Protein AF-A0A3D4Z1M9-F1 (afdb_monomer)

Solvent-accessible surface area (backbone atoms only — not comparable to full-atom values): 3843 Å² total; per-residue (Å²): 135,82,53,71,76,49,62,79,65,62,54,74,91,31,59,38,64,95,80,35,30,34,56,43,72,46,84,89,79,40,76,44,78,41,82,47,54,72,68,58,47,51,53,52,50,49,36,61,71,67,46,46,58,70,66,52,65,79,68,81,124

pLDDT: mean 89.59, std 10.78, range [42.59, 96.94]

Nearest PDB structures (foldseek):
  1a0p-assembly1_A  TM=9.725E-01  e=8.305E-05  Escherichia coli
  5dcf-assembly1_A  TM=9.758E-01  e=6.667E-04  Escherichia coli CFT073
  5hxy-assembly6_F  TM=9.317E-01  e=4.018E-02  Thermoplasma acidophilum DSM 1728
  5hxy-assembly2_B  TM=9.233E-01  e=6.013E-02  Thermoplasma acidophilum DSM 1728
  6nkl-assembly1_C  TM=4.915E-01  e=4.145E+00  Haemophilus influenzae

Mean predicted aligned error: 4.64 Å

Secondary structure (DSSP, 8-state):
---HHHHTT--GGGEETTTTEEEEE-TTS-EEEEE--HHHHHHHHHIIIIIHHHHHGGG--

Foldseek 3Di:
DDDPVFVVPADPVQDPLVVQWGWTQDPPRDIDTGRHDPVRSVVVVCCVPPPVCVVCVVVPD

Structure (mmCIF, N/CA/C/O backbone):
data_AF-A0A3D4Z1M9-F1
#
_entry.id   AF-A0A3D4Z1M9-F1
#
loop_
_atom_site.group_PDB
_atom_site.id
_atom_site.type_symbol
_atom_site.label_atom_id
_atom_site.label_alt_id
_atom_site.label_comp_id
_atom_site.label_asym_id
_atom_site.label_entity_id
_atom_site.label_seq_id
_atom_site.pdbx_PDB_ins_code
_atom_site.Cartn_x
_atom_site.Cartn_y
_atom_site.Cartn_z
_atom_site.occupancy
_atom_site.B_iso_or_equiv
_atom_site.auth_seq_id
_atom_site.auth_comp_id
_atom_site.auth_asym_id
_atom_site.auth_atom_id
_atom_site.pdbx_PDB_model_num
ATOM 1 N N . GLY A 1 1 ? 9.289 5.161 -7.156 1.00 80.19 1 GLY A N 1
ATOM 2 C CA . GLY A 1 1 ? 8.974 5.340 -5.725 1.00 80.19 1 GLY A CA 1
ATOM 3 C C . GLY A 1 1 ? 7.843 6.335 -5.568 1.00 80.19 1 GLY A C 1
ATOM 4 O O . GLY A 1 1 ? 7.747 7.241 -6.390 1.00 80.19 1 GLY A O 1
ATOM 5 N N . LEU A 1 2 ? 6.976 6.138 -4.572 1.00 87.44 2 LEU A N 1
ATOM 6 C CA . LEU A 1 2 ? 5.873 7.053 -4.255 1.00 87.44 2 LEU A CA 1
ATOM 7 C C . LEU A 1 2 ? 6.397 8.260 -3.469 1.00 87.44 2 LEU A C 1
ATOM 9 O O . LEU A 1 2 ? 7.346 8.140 -2.697 1.00 87.44 2 LEU A O 1
ATOM 13 N N . ARG A 1 3 ? 5.760 9.418 -3.640 1.00 89.81 3 ARG A N 1
ATOM 14 C CA . ARG A 1 3 ? 5.933 10.566 -2.747 1.00 89.81 3 ARG A CA 1
ATOM 15 C C . ARG A 1 3 ? 5.156 10.307 -1.460 1.00 89.81 3 ARG A C 1
ATOM 17 O O . ARG A 1 3 ? 4.096 9.688 -1.492 1.00 89.81 3 ARG A O 1
ATOM 24 N N . VAL A 1 4 ? 5.630 10.846 -0.339 1.00 91.19 4 VAL A N 1
ATOM 25 C CA . VAL A 1 4 ? 4.955 10.696 0.965 1.00 91.19 4 VAL A CA 1
ATOM 26 C C . VAL A 1 4 ? 3.500 11.166 0.896 1.00 91.19 4 VAL A C 1
ATOM 28 O O . VAL A 1 4 ? 2.608 10.469 1.362 1.00 91.19 4 VAL A O 1
ATOM 31 N N . SER A 1 5 ? 3.245 12.297 0.231 1.00 89.38 5 SER A N 1
ATOM 32 C CA . SER A 1 5 ? 1.893 12.837 0.052 1.00 89.38 5 SER A CA 1
ATOM 33 C C . SER A 1 5 ? 0.968 11.921 -0.756 1.00 89.38 5 SER A C 1
ATOM 35 O O . SER A 1 5 ? -0.239 11.964 -0.575 1.00 89.38 5 SER A O 1
ATOM 37 N N . GLU A 1 6 ? 1.511 11.116 -1.668 1.00 91.12 6 GLU A N 1
ATOM 38 C CA . GLU A 1 6 ? 0.730 10.151 -2.448 1.00 91.12 6 GLU A CA 1
ATOM 39 C C . GLU A 1 6 ? 0.428 8.912 -1.598 1.00 91.12 6 GLU A C 1
ATOM 41 O O . GLU A 1 6 ? -0.700 8.437 -1.583 1.00 91.12 6 GLU A O 1
ATOM 46 N N . LEU A 1 7 ? 1.417 8.435 -0.833 1.00 91.56 7 LEU A N 1
ATOM 47 C CA . LEU A 1 7 ? 1.292 7.272 0.047 1.00 91.56 7 LEU A CA 1
ATOM 48 C C . LEU A 1 7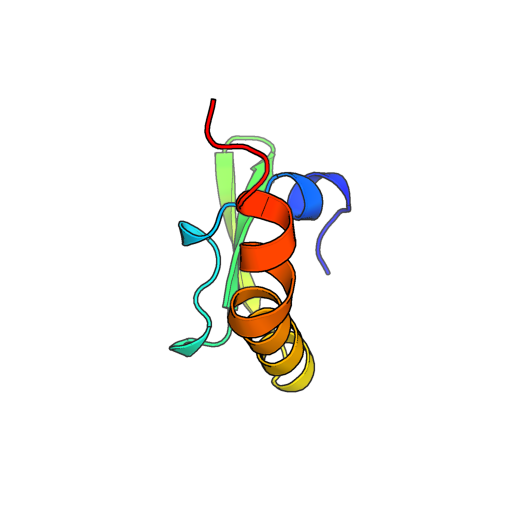 ? 0.215 7.463 1.126 1.00 91.56 7 LEU A C 1
ATOM 50 O O . LEU A 1 7 ? -0.596 6.569 1.341 1.00 91.56 7 LEU A O 1
ATOM 54 N N . VAL A 1 8 ? 0.189 8.623 1.792 1.00 91.81 8 VAL A N 1
ATOM 55 C CA . VAL A 1 8 ? -0.770 8.893 2.885 1.00 91.81 8 VAL A CA 1
ATOM 56 C C . VAL A 1 8 ? -2.215 9.063 2.409 1.00 91.81 8 VAL A C 1
ATOM 58 O O . VAL A 1 8 ? -3.128 8.990 3.225 1.00 91.81 8 VAL A O 1
ATOM 61 N N . ASN A 1 9 ? -2.423 9.287 1.108 1.00 90.31 9 ASN A N 1
ATOM 62 C CA . ASN A 1 9 ? -3.740 9.490 0.501 1.00 90.31 9 ASN A CA 1
ATOM 63 C C . ASN A 1 9 ? -4.244 8.266 -0.284 1.00 90.31 9 ASN A C 1
ATOM 65 O O . ASN A 1 9 ? -5.306 8.346 -0.896 1.00 90.31 9 ASN A O 1
ATOM 69 N N . LEU A 1 10 ? -3.509 7.148 -0.282 1.00 92.38 10 LEU A N 1
ATOM 70 C CA . LEU A 1 10 ? -3.932 5.920 -0.959 1.00 92.38 10 LEU A CA 1
ATOM 71 C C . LEU A 1 10 ? -5.225 5.357 -0.360 1.00 92.38 10 LEU A C 1
ATOM 73 O O . LEU A 1 10 ? -5.349 5.170 0.854 1.00 92.38 10 LEU A O 1
ATOM 77 N N . ALA A 1 11 ? -6.159 5.005 -1.236 1.00 92.88 11 ALA A N 1
ATOM 78 C CA . ALA A 1 11 ? -7.345 4.237 -0.905 1.00 92.88 11 ALA A CA 1
ATOM 79 C C . ALA A 1 11 ? -7.107 2.735 -1.127 1.00 92.88 11 ALA A C 1
ATOM 81 O O . ALA A 1 11 ? -6.236 2.319 -1.887 1.00 92.88 11 ALA A O 1
ATOM 82 N N . LEU A 1 12 ? -7.933 1.884 -0.507 1.00 93.00 12 LEU A N 1
ATOM 83 C CA . LEU A 1 12 ? -7.846 0.433 -0.732 1.00 93.00 12 LEU A CA 1
ATOM 84 C C . LEU A 1 12 ? -8.063 0.046 -2.198 1.00 93.00 12 LEU A C 1
ATOM 86 O O . LEU A 1 12 ? -7.413 -0.871 -2.682 1.00 93.00 12 LEU A O 1
ATOM 90 N N . GLY A 1 13 ? -8.949 0.757 -2.902 1.00 94.12 13 GLY A N 1
ATOM 91 C CA . GLY A 1 13 ? -9.219 0.524 -4.323 1.00 94.12 13 GLY A CA 1
ATOM 92 C C . GLY A 1 13 ? -8.068 0.920 -5.253 1.00 94.12 13 GLY A C 1
ATOM 93 O O . GLY A 1 13 ? -8.156 0.696 -6.456 1.00 94.12 13 GLY A O 1
ATOM 94 N N . ASP A 1 14 ? -7.001 1.515 -4.719 1.00 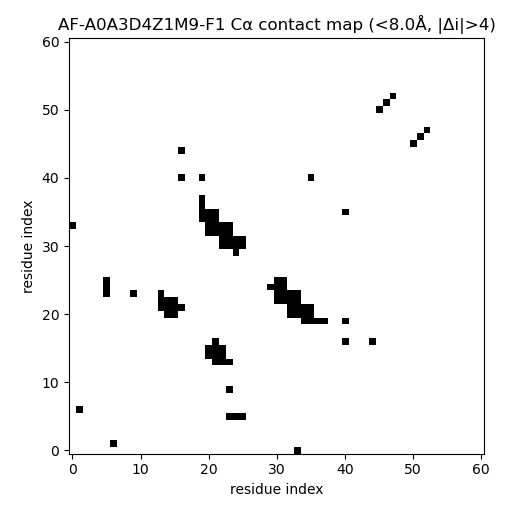94.81 14 ASP A N 1
ATOM 95 C CA . ASP A 1 14 ? -5.780 1.809 -5.465 1.00 94.81 14 ASP A CA 1
ATOM 96 C C . ASP A 1 14 ? -4.770 0.645 -5.404 1.00 94.81 14 ASP A C 1
ATOM 98 O O . ASP A 1 14 ? -3.787 0.632 -6.149 1.00 94.81 14 ASP A O 1
ATOM 102 N N . LEU A 1 15 ? -4.989 -0.334 -4.517 1.00 95.56 15 LEU A N 1
ATOM 103 C CA . LEU A 1 15 ? -4.104 -1.476 -4.303 1.00 95.56 15 LEU A CA 1
ATOM 104 C C . LEU A 1 15 ? -4.541 -2.654 -5.182 1.00 95.56 15 LEU A C 1
ATOM 106 O O . LEU A 1 15 ? -5.514 -3.341 -4.879 1.00 95.56 15 LEU A O 1
ATOM 110 N N . HIS A 1 16 ? -3.793 -2.929 -6.248 1.00 95.38 16 HIS A N 1
ATOM 111 C CA . HIS A 1 16 ? -4.045 -4.057 -7.143 1.00 95.38 16 HIS A CA 1
ATOM 112 C C . HIS A 1 16 ? -3.029 -5.172 -6.882 1.00 95.38 16 HIS A C 1
ATOM 114 O O . HIS A 1 16 ? -2.115 -5.407 -7.675 1.00 95.38 16 HIS A O 1
ATOM 120 N N . LEU A 1 17 ? -3.173 -5.831 -5.728 1.00 93.88 17 LEU A N 1
ATOM 121 C CA . LEU A 1 17 ? -2.175 -6.770 -5.206 1.00 93.88 17 LEU A CA 1
ATOM 122 C C . LEU A 1 17 ? -1.977 -7.992 -6.110 1.00 93.88 17 LEU A C 1
ATOM 124 O O . LEU A 1 17 ? -0.834 -8.339 -6.399 1.00 93.88 17 LEU A O 1
ATOM 128 N N . ASP A 1 18 ? -3.065 -8.559 -6.638 1.00 93.38 18 ASP A N 1
ATOM 129 C CA . ASP A 1 18 ? -3.018 -9.714 -7.548 1.00 93.38 18 ASP A CA 1
ATOM 130 C C . ASP A 1 18 ? -2.296 -9.393 -8.863 1.00 93.38 18 ASP A C 1
ATOM 132 O O . ASP A 1 18 ? -1.614 -10.236 -9.441 1.00 93.38 18 ASP A O 1
ATOM 136 N N . MET A 1 19 ? -2.416 -8.144 -9.325 1.00 95.50 19 MET A N 1
ATOM 137 C CA . MET A 1 19 ? -1.742 -7.655 -10.531 1.00 95.50 19 MET A CA 1
ATOM 138 C C . MET A 1 19 ? -0.350 -7.071 -10.243 1.00 95.50 19 MET A C 1
ATOM 140 O O . MET A 1 19 ? 0.371 -6.697 -11.167 1.00 95.50 19 MET A O 1
ATOM 144 N N . GLY A 1 20 ? 0.042 -6.977 -8.971 1.00 95.75 20 GLY A N 1
ATOM 145 C CA . GLY A 1 20 ? 1.362 -6.527 -8.545 1.00 95.75 20 GLY A CA 1
ATOM 146 C C . GLY A 1 20 ? 1.645 -5.038 -8.748 1.00 95.75 20 GLY A C 1
ATOM 147 O O . GLY A 1 20 ? 2.803 -4.657 -8.942 1.00 95.75 20 GLY A O 1
ATOM 148 N N . PHE A 1 21 ? 0.630 -4.170 -8.700 1.00 95.62 21 PHE A N 1
ATOM 149 C CA . PHE A 1 21 ? 0.833 -2.723 -8.807 1.00 95.62 21 PHE A CA 1
ATOM 150 C C . PHE A 1 21 ? -0.073 -1.905 -7.882 1.00 95.62 21 PHE A C 1
ATOM 152 O O . PHE A 1 21 ? -1.095 -2.370 -7.384 1.00 95.62 21 PHE A O 1
ATOM 159 N N . VAL A 1 22 ? 0.307 -0.645 -7.677 1.00 95.44 22 VAL A N 1
ATOM 160 C CA . VAL A 1 22 ? -0.493 0.362 -6.972 1.00 95.44 22 VAL A CA 1
ATOM 161 C C . VAL A 1 22 ? -0.803 1.508 -7.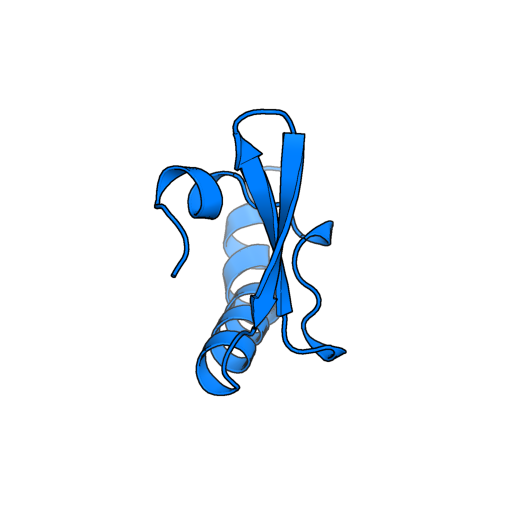928 1.00 95.44 22 VAL A C 1
ATOM 163 O O . VAL A 1 22 ? 0.100 2.031 -8.587 1.00 95.44 22 VAL A O 1
ATOM 166 N N . ARG A 1 23 ? -2.073 1.903 -8.019 1.00 94.44 23 ARG A N 1
ATOM 167 C CA . ARG A 1 23 ? -2.505 3.083 -8.773 1.00 94.44 23 ARG A CA 1
ATOM 168 C C . ARG A 1 23 ? -2.250 4.332 -7.933 1.00 94.44 23 ARG A C 1
ATOM 170 O O . ARG A 1 23 ? -2.529 4.360 -6.744 1.00 94.44 23 ARG A O 1
ATOM 177 N N . VAL A 1 24 ? -1.675 5.369 -8.530 1.00 93.69 24 VAL A N 1
ATOM 178 C CA . VAL A 1 24 ? -1.350 6.615 -7.823 1.00 93.69 24 VAL A CA 1
ATOM 179 C C . VAL A 1 24 ? -1.895 7.802 -8.599 1.00 93.69 24 VAL A C 1
ATOM 181 O O . VAL A 1 24 ? -1.628 7.935 -9.795 1.00 93.69 24 VAL A O 1
ATOM 184 N N . LEU A 1 25 ? -2.606 8.683 -7.896 1.00 88.62 25 LEU A N 1
ATOM 185 C CA . LEU A 1 25 ? -3.092 9.958 -8.414 1.00 88.62 25 LEU A CA 1
ATOM 186 C C . LEU A 1 25 ? -2.022 11.041 -8.223 1.00 88.62 25 LEU A C 1
ATOM 188 O O . LEU A 1 25 ? -1.671 11.408 -7.103 1.00 88.62 25 LEU A O 1
ATOM 192 N N . GLY A 1 26 ? -1.479 11.535 -9.332 1.00 83.00 26 GLY A N 1
ATOM 193 C CA . GLY A 1 26 ? -0.506 12.621 -9.373 1.00 83.00 26 GLY A CA 1
ATOM 194 C C . GLY A 1 26 ? -1.138 13.999 -9.601 1.00 83.00 26 GLY A C 1
ATOM 195 O O . GLY A 1 26 ? -2.356 14.178 -9.645 1.00 83.00 26 GLY A O 1
ATOM 196 N N . LYS A 1 27 ? -0.281 15.009 -9.796 1.00 80.69 27 LYS A N 1
ATOM 197 C CA . LYS A 1 27 ? -0.712 16.386 -10.088 1.00 80.69 27 LYS A CA 1
ATOM 198 C C . LYS A 1 27 ? -1.529 16.442 -11.386 1.00 80.69 27 LYS A C 1
ATOM 200 O O . LYS A 1 27 ? -1.125 15.879 -12.401 1.00 80.69 27 LYS A O 1
ATOM 205 N N . GLY A 1 28 ? -2.641 17.179 -11.354 1.00 84.12 28 GLY A N 1
ATOM 206 C CA . GLY A 1 28 ? -3.535 17.344 -12.505 1.00 84.12 28 GLY A CA 1
ATOM 207 C C . GLY A 1 28 ? -4.404 16.118 -12.789 1.00 84.12 28 GLY A C 1
ATOM 208 O O . GLY A 1 28 ? -4.714 15.875 -13.948 1.00 84.12 28 GLY A O 1
ATOM 209 N N . ALA A 1 29 ? -4.732 15.334 -11.753 1.00 79.94 29 ALA A N 1
ATOM 210 C CA . ALA A 1 29 ? -5.534 14.109 -11.846 1.00 79.94 29 ALA A CA 1
ATOM 211 C C . ALA A 1 29 ? -4.950 13.042 -12.791 1.00 79.94 29 ALA A C 1
ATOM 213 O O . ALA A 1 29 ? -5.666 12.186 -13.301 1.00 79.94 29 ALA A O 1
ATOM 214 N N . LYS A 1 30 ? -3.633 13.080 -13.027 1.00 87.31 30 LYS A N 1
ATOM 215 C CA . LYS A 1 30 ? -2.953 12.070 -13.837 1.00 87.31 30 LYS A CA 1
ATOM 216 C C . LYS A 1 30 ? -2.748 10.802 -13.028 1.00 87.31 30 LYS A C 1
ATOM 218 O O . LYS A 1 30 ? -2.143 10.845 -11.958 1.00 87.31 30 LYS A O 1
ATOM 223 N N . GLU A 1 31 ? -3.188 9.682 -13.575 1.00 91.00 31 GLU A N 1
ATOM 224 C CA . GLU A 1 31 ? -2.961 8.369 -12.987 1.00 91.00 31 GLU A CA 1
ATOM 225 C C . GLU A 1 31 ? -1.634 7.775 -13.459 1.00 91.00 31 GLU A C 1
ATOM 227 O O . GLU A 1 31 ? -1.204 7.967 -14.599 1.00 91.00 31 GLU A O 1
ATOM 232 N N . ARG A 1 32 ? -0.980 7.025 -12.573 1.00 92.75 32 ARG A N 1
ATOM 233 C CA . ARG A 1 32 ? 0.140 6.152 -12.929 1.00 92.75 32 ARG A CA 1
ATOM 234 C C . ARG A 1 32 ? 0.034 4.829 -12.191 1.00 92.75 32 ARG A C 1
ATOM 236 O O . ARG A 1 32 ? -0.421 4.791 -11.048 1.00 92.75 32 ARG A O 1
ATOM 243 N N . LEU A 1 33 ? 0.527 3.770 -12.819 1.00 94.19 33 LEU A N 1
ATOM 244 C CA . LEU A 1 33 ? 0.670 2.463 -12.191 1.00 94.19 33 LEU A CA 1
ATOM 245 C C . LEU A 1 33 ? 2.101 2.319 -11.682 1.00 94.19 33 LEU A C 1
ATOM 247 O O . LEU A 1 33 ? 3.056 2.542 -12.427 1.00 94.19 33 LEU A O 1
ATOM 251 N N . VAL A 1 34 ? 2.253 1.981 -10.407 1.00 94.06 34 VAL A N 1
ATOM 252 C CA . VAL A 1 34 ? 3.553 1.735 -9.787 1.00 94.06 34 VAL A CA 1
ATOM 253 C C . VAL A 1 34 ? 3.709 0.232 -9.563 1.00 94.06 34 VAL A C 1
ATOM 255 O O . VAL A 1 34 ? 3.045 -0.311 -8.674 1.00 94.06 34 VAL A O 1
ATOM 258 N N . PRO A 1 35 ? 4.583 -0.450 -10.327 1.00 95.44 35 PRO A N 1
ATOM 259 C CA . PRO A 1 35 ? 4.916 -1.844 -10.072 1.00 95.44 35 PRO A CA 1
ATOM 260 C C . PRO A 1 35 ? 5.424 -2.012 -8.643 1.00 95.44 35 PRO A C 1
ATOM 262 O O . PRO A 1 35 ? 6.269 -1.245 -8.175 1.00 95.44 35 PRO A O 1
ATOM 265 N N . THR A 1 36 ? 4.887 -3.003 -7.947 1.00 95.06 36 THR A N 1
ATOM 266 C CA . THR A 1 36 ? 5.156 -3.235 -6.531 1.00 95.06 36 THR A CA 1
ATOM 267 C C . THR A 1 36 ? 5.794 -4.604 -6.365 1.00 95.06 36 THR A C 1
ATOM 269 O O . THR A 1 36 ? 5.271 -5.619 -6.816 1.00 95.06 36 THR A O 1
ATOM 272 N N . GLY A 1 37 ? 6.975 -4.631 -5.750 1.00 95.06 37 GLY A N 1
ATOM 273 C CA . GLY A 1 37 ? 7.730 -5.868 -5.573 1.00 95.06 37 GLY A CA 1
ATOM 274 C C . GLY A 1 37 ? 7.038 -6.841 -4.618 1.00 95.06 37 GLY A C 1
ATOM 275 O O . GLY A 1 37 ? 6.336 -6.430 -3.696 1.00 95.06 37 GLY A O 1
ATOM 276 N N . ARG A 1 38 ? 7.314 -8.139 -4.789 1.00 94.94 38 ARG A N 1
ATOM 277 C CA . ARG A 1 38 ? 6.714 -9.237 -4.005 1.00 94.94 38 ARG A CA 1
ATOM 278 C C . ARG A 1 38 ? 6.772 -9.030 -2.487 1.00 94.94 38 ARG A C 1
ATOM 280 O O . ARG A 1 38 ? 5.786 -9.278 -1.809 1.00 94.94 38 ARG A O 1
ATOM 287 N N . SER A 1 39 ? 7.893 -8.536 -1.956 1.00 96.62 39 SER A N 1
ATOM 288 C CA . SER A 1 39 ? 8.021 -8.266 -0.516 1.00 96.62 39 SER A CA 1
ATOM 289 C C . SER A 1 39 ? 7.088 -7.147 -0.044 1.00 96.62 39 SER A C 1
ATOM 291 O O . SER A 1 39 ? 6.460 -7.284 0.999 1.00 96.62 39 SER A O 1
ATOM 293 N N . ALA A 1 40 ? 6.944 -6.070 -0.822 1.00 94.94 40 ALA A N 1
ATOM 294 C CA . ALA A 1 40 ? 6.023 -4.991 -0.481 1.00 94.94 40 ALA A CA 1
ATOM 295 C C . ALA A 1 40 ? 4.565 -5.470 -0.535 1.00 94.94 40 ALA A C 1
ATOM 297 O O . ALA A 1 40 ? 3.800 -5.156 0.369 1.00 94.94 40 ALA A O 1
ATOM 298 N N . LEU A 1 41 ? 4.201 -6.279 -1.538 1.00 95.75 41 LEU A N 1
ATOM 299 C CA . LEU A 1 41 ? 2.874 -6.901 -1.619 1.00 95.75 41 LEU A CA 1
ATOM 300 C C . LEU A 1 41 ? 2.582 -7.775 -0.392 1.00 95.75 41 LEU A C 1
ATOM 302 O O . LEU A 1 41 ? 1.517 -7.633 0.200 1.00 95.75 41 LEU A O 1
ATOM 306 N N . ALA A 1 42 ? 3.542 -8.604 0.032 1.00 96.44 42 ALA A N 1
ATOM 307 C CA . ALA A 1 42 ? 3.398 -9.452 1.215 1.00 96.44 42 ALA A CA 1
ATOM 308 C C . ALA A 1 42 ? 3.151 -8.632 2.493 1.00 96.44 42 ALA A C 1
ATOM 310 O O . ALA A 1 42 ? 2.213 -8.918 3.232 1.00 96.44 42 ALA A O 1
ATOM 311 N N . PHE A 1 43 ? 3.924 -7.563 2.719 1.00 96.88 43 PHE A N 1
ATOM 312 C CA . PHE A 1 43 ? 3.715 -6.689 3.879 1.00 96.88 43 PHE A CA 1
ATOM 313 C C . PHE A 1 43 ? 2.392 -5.924 3.822 1.00 96.88 43 PHE A C 1
ATOM 315 O O . PHE A 1 43 ? 1.746 -5.735 4.852 1.00 96.88 43 PHE A O 1
ATOM 322 N N . ILE A 1 44 ? 1.972 -5.475 2.634 1.00 95.44 44 ILE A N 1
ATOM 323 C CA . ILE A 1 44 ? 0.667 -4.827 2.468 1.00 95.44 44 I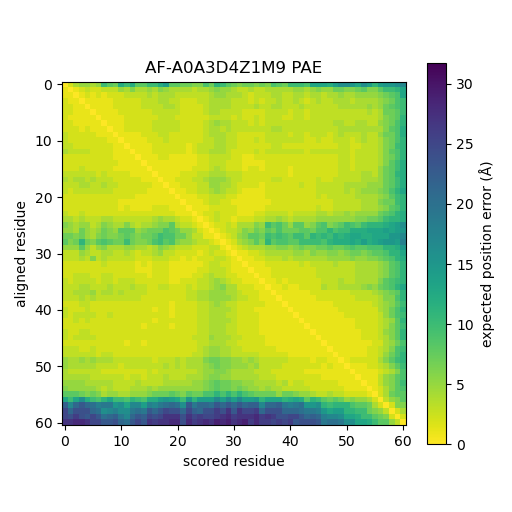LE A CA 1
ATOM 324 C C . ILE A 1 44 ? -0.445 -5.818 2.819 1.00 95.44 44 ILE A C 1
ATOM 326 O O . ILE A 1 44 ? -1.363 -5.460 3.554 1.00 95.44 44 ILE A O 1
ATOM 330 N N . GLN A 1 45 ? -0.349 -7.059 2.345 1.00 95.69 45 GLN A N 1
ATOM 331 C CA . GLN A 1 45 ? -1.335 -8.093 2.628 1.00 95.69 45 GLN A CA 1
ATOM 332 C C . GLN A 1 45 ? -1.402 -8.431 4.123 1.00 95.69 45 GLN A C 1
ATOM 334 O O . GLN A 1 45 ? -2.479 -8.370 4.715 1.00 95.69 45 GLN A O 1
ATOM 339 N N . GLU A 1 46 ? -0.255 -8.645 4.769 1.00 96.94 46 GLU A N 1
ATOM 340 C CA . GLU A 1 46 ? -0.181 -8.866 6.217 1.00 96.94 46 GLU A CA 1
ATOM 341 C C . GLU A 1 46 ? -0.782 -7.691 7.008 1.00 96.94 46 GLU A C 1
ATOM 343 O O . GLU A 1 46 ? -1.553 -7.889 7.953 1.00 96.94 46 GLU A O 1
ATOM 348 N N . TYR A 1 47 ? -0.491 -6.450 6.603 1.00 95.50 47 TYR A N 1
ATOM 349 C CA . TYR A 1 47 ? -1.076 -5.261 7.218 1.00 95.50 47 TYR A CA 1
ATOM 350 C C . TYR A 1 47 ? -2.605 -5.243 7.092 1.00 95.50 47 TYR A C 1
ATOM 352 O O . TYR A 1 47 ? -3.291 -4.964 8.081 1.00 95.50 47 TYR A O 1
ATOM 360 N N . LEU A 1 48 ? -3.143 -5.534 5.903 1.00 94.38 48 LEU A N 1
ATOM 361 C CA . LEU A 1 48 ? -4.585 -5.536 5.642 1.00 94.38 48 LEU A CA 1
ATOM 362 C C . LEU A 1 48 ? -5.322 -6.617 6.439 1.00 94.38 48 LEU A C 1
ATOM 364 O O . LEU A 1 48 ? -6.426 -6.355 6.916 1.00 94.38 48 LEU A O 1
ATOM 368 N N . GLU A 1 49 ? -4.710 -7.786 6.616 1.00 95.12 49 GLU A N 1
ATOM 369 C CA . GLU A 1 49 ? -5.312 -8.934 7.299 1.00 95.12 49 GLU A CA 1
ATOM 370 C C . GLU A 1 49 ? -5.166 -8.853 8.827 1.00 95.12 49 GLU A C 1
ATOM 372 O O . GLU A 1 4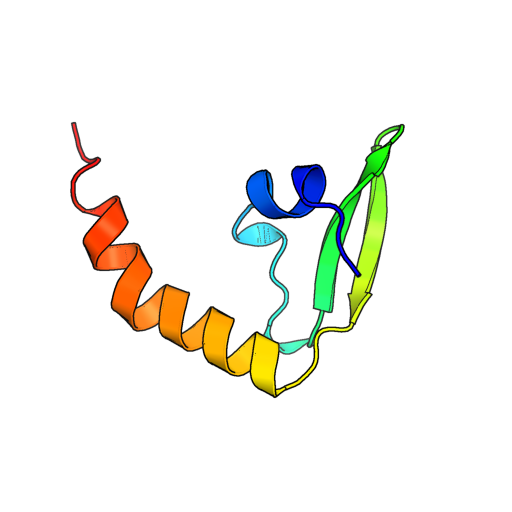9 ? -6.115 -9.122 9.564 1.00 95.12 49 GLU A O 1
ATOM 377 N N . SER A 1 50 ? -3.999 -8.433 9.327 1.00 95.19 50 SER A N 1
ATOM 378 C CA . SER A 1 50 ? -3.650 -8.573 10.749 1.00 95.19 50 SER A CA 1
ATOM 379 C C . SER A 1 50 ? -3.676 -7.269 11.544 1.00 95.19 50 SER A C 1
ATOM 381 O O . SER A 1 50 ? -4.074 -7.263 12.715 1.00 95.19 50 SER A O 1
ATOM 383 N N . ALA A 1 51 ? -3.221 -6.161 10.954 1.00 94.56 51 ALA A N 1
ATOM 384 C CA . ALA A 1 51 ? -3.014 -4.904 11.675 1.00 94.56 51 ALA A CA 1
ATOM 385 C C . ALA A 1 51 ? -4.181 -3.929 11.482 1.00 94.56 51 ALA A C 1
ATOM 387 O O . ALA A 1 51 ? -4.748 -3.430 12.458 1.00 94.56 51 ALA A O 1
ATOM 388 N N . ARG A 1 52 ? -4.581 -3.681 10.231 1.00 93.19 52 ARG A N 1
ATOM 389 C CA . ARG A 1 52 ? -5.608 -2.697 9.875 1.00 93.19 52 ARG A CA 1
ATOM 390 C C . ARG A 1 52 ? -6.947 -2.935 10.581 1.00 93.19 52 ARG A C 1
ATOM 392 O O . ARG A 1 52 ? -7.449 -1.959 11.137 1.00 93.19 52 ARG A O 1
ATOM 399 N N . PRO A 1 53 ? -7.497 -4.167 10.681 1.00 92.94 53 PRO A N 1
ATOM 400 C CA . PRO A 1 53 ? -8.763 -4.396 11.379 1.00 92.94 53 PRO A CA 1
ATOM 401 C C . PRO A 1 53 ? -8.711 -3.995 12.858 1.00 92.94 53 PRO A C 1
ATOM 403 O O . PRO A 1 53 ? -9.688 -3.472 13.389 1.00 92.94 53 PRO A O 1
ATOM 406 N N . LYS A 1 54 ? -7.562 -4.176 13.526 1.00 93.31 54 LYS A N 1
ATOM 407 C CA . LYS A 1 54 ? -7.360 -3.778 14.931 1.00 93.31 54 LYS A CA 1
ATOM 408 C C . LYS A 1 54 ? -7.338 -2.255 15.092 1.00 93.31 54 LYS A C 1
ATOM 410 O O . LYS A 1 54 ? -7.820 -1.740 16.096 1.00 93.31 54 LYS A O 1
ATOM 415 N N . LEU A 1 55 ? -6.819 -1.542 14.092 1.00 90.31 55 LEU A N 1
ATOM 416 C CA . LEU A 1 55 ? -6.730 -0.080 14.076 1.00 90.31 55 LEU A CA 1
ATOM 417 C C . LEU A 1 55 ? -8.059 0.586 13.690 1.00 90.31 55 LEU A C 1
ATOM 419 O O . L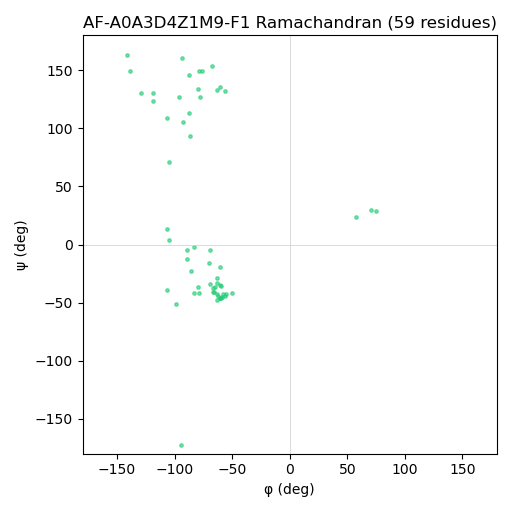EU A 1 55 ? -8.409 1.626 14.242 1.00 90.31 55 LEU A O 1
ATOM 423 N N . THR A 1 56 ? -8.826 -0.005 12.769 1.00 88.31 56 THR A N 1
ATOM 424 C CA . THR A 1 56 ? -10.086 0.577 12.277 1.00 88.31 56 THR A CA 1
ATOM 425 C C . THR A 1 56 ? -11.296 0.235 13.141 1.00 88.31 56 THR A C 1
ATOM 427 O O . THR A 1 56 ? -12.261 0.995 13.144 1.00 88.31 56 THR A O 1
ATOM 430 N N . ARG A 1 57 ? -11.259 -0.857 13.922 1.00 74.31 57 ARG A N 1
ATOM 431 C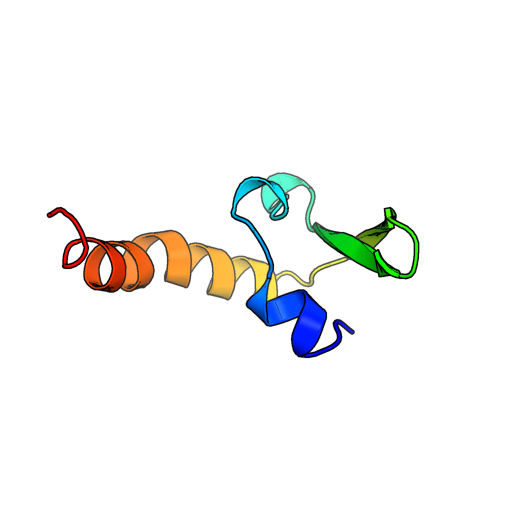 CA . ARG A 1 57 ? -12.366 -1.274 14.8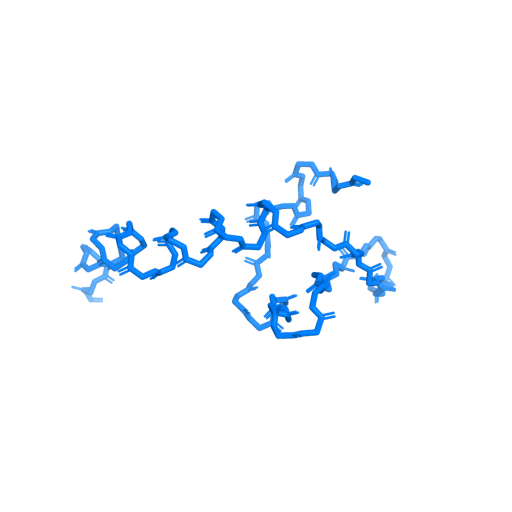09 1.00 74.31 57 ARG A CA 1
ATOM 432 C C . ARG A 1 57 ? -12.717 -0.240 15.885 1.00 74.31 57 ARG A C 1
ATOM 434 O O . ARG A 1 57 ? -13.828 -0.255 16.398 1.00 74.31 57 ARG A O 1
ATOM 441 N N . ARG A 1 58 ? -11.810 0.692 16.190 1.00 62.25 58 ARG A N 1
ATOM 442 C CA . ARG A 1 58 ? -12.043 1.793 17.138 1.00 62.25 58 ARG A CA 1
ATOM 443 C C . ARG A 1 58 ? -12.770 3.004 16.534 1.00 62.25 58 ARG A C 1
ATOM 445 O O . ARG A 1 58 ? -13.027 3.957 17.256 1.00 62.25 58 ARG A O 1
ATOM 452 N N . ARG A 1 59 ? -13.076 2.980 15.231 1.00 58.56 59 ARG A N 1
ATOM 453 C CA . ARG A 1 59 ? -13.685 4.096 14.485 1.00 58.56 59 ARG A CA 1
ATOM 454 C C . ARG A 1 59 ? -15.162 3.870 14.127 1.00 58.56 59 ARG A C 1
ATOM 456 O O . ARG A 1 59 ? -15.690 4.585 13.286 1.00 58.56 59 ARG A O 1
ATOM 463 N N . LEU A 1 60 ? -15.818 2.874 14.725 1.00 50.66 60 LEU A N 1
ATOM 464 C CA . LEU A 1 60 ? -17.271 2.727 14.636 1.00 50.66 60 LEU A CA 1
ATOM 465 C C . LEU A 1 60 ? -17.908 3.570 15.751 1.00 50.66 60 LEU A C 1
ATOM 467 O O . LEU A 1 60 ? -18.011 3.114 16.888 1.00 50.66 60 LEU A O 1
ATOM 471 N N . SER A 1 61 ? -18.259 4.807 15.405 1.00 42.59 61 SER A N 1
ATOM 472 C CA . SER A 1 61 ? -19.139 5.719 16.146 1.00 42.59 61 SER A CA 1
ATOM 473 C C . SER A 1 61 ? -20.218 6.210 15.200 1.00 42.59 61 SER A C 1
ATOM 475 O O . SER A 1 61 ? -19.803 6.656 14.103 1.00 42.59 61 SER A O 1
#

Sequence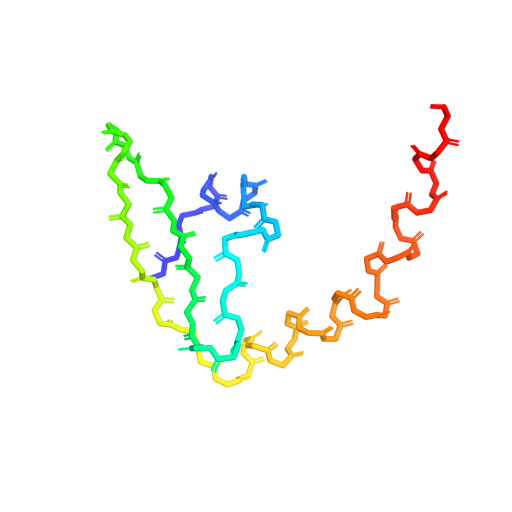 (61 aa):
GLRVSELVNLALGDLHLDMGFVRVLGKGAKERLVPTGRSALAFIQEYLESARPKLTRRRLS

Radius of gyration: 12.9 Å; Cα contacts (8 Å, |Δi|>4): 48; chains: 1; bounding box: 28×27×31 Å